Protein AF-A0A3A6JAX4-F1 (afdb_monomer_lite)

pLDDT: mean 79.58, std 10.14, range [49.03, 94.38]

Foldseek 3Di:
DVVVVVVLVVVCVVVVDPDSVVVVVCCVPVNDDDDDDCPVVVVVVVVLVVVVVVLVVVVVVVVVPDDDPPVVNVVVVVVSVVVVVVSVVVVVVVD

Structure (mmCIF, N/CA/C/O backbone):
data_AF-A0A3A6JAX4-F1
#
_entry.id   AF-A0A3A6JAX4-F1
#
loop_
_atom_site.group_PDB
_atom_site.id
_atom_site.type_symbol
_atom_site.label_atom_id
_atom_site.label_alt_id
_atom_site.label_comp_id
_atom_site.label_asym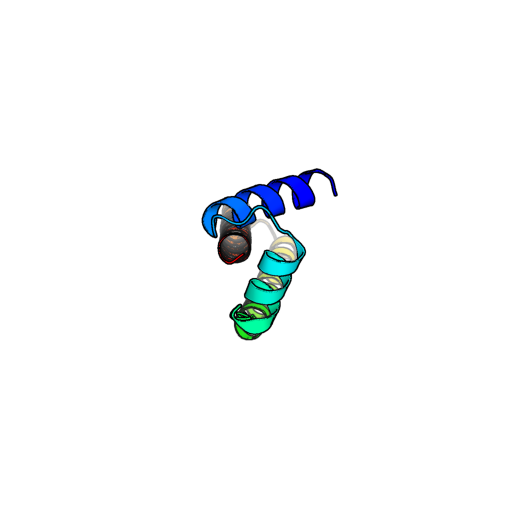_id
_atom_site.label_entity_id
_atom_site.label_seq_id
_atom_site.pdbx_PDB_ins_code
_atom_site.Cartn_x
_atom_site.Cartn_y
_atom_site.Cartn_z
_atom_site.occupancy
_atom_site.B_iso_or_equiv
_atom_site.auth_seq_id
_atom_site.auth_comp_id
_atom_site.auth_asym_id
_atom_site.auth_atom_id
_atom_site.pdbx_PDB_model_num
ATOM 1 N N . THR A 1 1 ? -1.355 7.766 20.975 1.00 93.06 1 THR A N 1
ATOM 2 C CA . THR A 1 1 ? -1.110 9.213 20.817 1.00 93.06 1 THR A CA 1
ATOM 3 C C . THR A 1 1 ? -2.361 10.001 21.194 1.00 93.06 1 THR A C 1
ATOM 5 O O . THR A 1 1 ? -3.415 9.392 21.396 1.00 93.06 1 THR A O 1
ATOM 8 N N . PRO A 1 2 ? -2.287 11.337 21.350 1.00 91.94 2 PRO A N 1
ATOM 9 C CA . PRO A 1 2 ? -3.472 12.173 21.541 1.00 91.94 2 PRO A CA 1
ATOM 10 C C . PRO A 1 2 ? -4.507 12.020 20.417 1.00 91.94 2 PRO A C 1
ATOM 12 O O . PRO A 1 2 ? -5.696 11.945 20.728 1.00 91.94 2 PRO A O 1
ATOM 15 N N . GLU A 1 3 ? -4.080 11.880 19.151 1.00 93.69 3 GLU A N 1
ATOM 16 C CA . GLU A 1 3 ? -5.013 11.657 18.034 1.00 93.69 3 GLU A CA 1
ATOM 17 C C . GLU A 1 3 ? -5.736 10.312 18.159 1.00 93.69 3 GLU A C 1
ATOM 19 O O . GLU A 1 3 ? -6.958 10.251 18.035 1.00 93.69 3 GLU A O 1
ATOM 24 N N . GLU A 1 4 ? -5.011 9.237 18.490 1.00 92.38 4 GLU A N 1
ATOM 25 C CA . GLU A 1 4 ? -5.617 7.917 18.711 1.00 92.38 4 GLU A CA 1
ATOM 26 C C . GLU A 1 4 ? -6.665 7.958 19.831 1.00 92.38 4 GLU A C 1
ATOM 28 O O . GLU A 1 4 ? -7.729 7.349 19.723 1.00 92.38 4 GLU A O 1
ATOM 33 N N . ARG A 1 5 ? -6.405 8.715 20.906 1.00 90.94 5 ARG A N 1
ATOM 34 C CA . ARG A 1 5 ? -7.330 8.839 22.042 1.00 90.94 5 ARG A CA 1
ATOM 35 C C . ARG A 1 5 ? -8.595 9.620 21.687 1.00 90.94 5 ARG A C 1
ATOM 37 O O . ARG A 1 5 ? -9.652 9.340 22.253 1.00 90.94 5 ARG A O 1
ATOM 44 N N . GLU A 1 6 ? -8.495 10.597 20.792 1.00 94.38 6 GLU A N 1
ATOM 45 C CA . GLU A 1 6 ? -9.652 11.322 20.263 1.00 94.38 6 GLU A CA 1
ATOM 46 C C . GLU A 1 6 ? -10.492 10.421 19.352 1.00 94.38 6 GLU A C 1
ATOM 48 O O . GLU A 1 6 ? -11.701 10.303 19.546 1.00 94.38 6 GLU A O 1
ATOM 53 N N . LEU A 1 7 ? -9.842 9.681 18.450 1.00 94.25 7 LEU A N 1
ATOM 54 C CA . LEU A 1 7 ? -10.510 8.728 17.565 1.00 94.25 7 LEU A CA 1
ATOM 55 C C . LEU A 1 7 ? -11.259 7.642 18.357 1.00 94.25 7 LEU A C 1
ATOM 57 O O . LEU A 1 7 ? -12.402 7.303 18.049 1.00 94.25 7 LEU A O 1
ATOM 61 N N . ILE A 1 8 ? -10.641 7.127 19.424 1.00 93.19 8 ILE A N 1
ATOM 62 C CA . ILE A 1 8 ? -11.279 6.179 20.344 1.00 93.19 8 ILE A CA 1
ATOM 63 C C . ILE A 1 8 ? -12.515 6.805 21.002 1.00 93.19 8 ILE A C 1
ATOM 65 O O . ILE A 1 8 ? -13.556 6.154 21.058 1.00 93.19 8 ILE A O 1
ATOM 69 N N . ARG A 1 9 ? -12.446 8.061 21.467 1.00 92.69 9 ARG A N 1
ATOM 70 C CA . ARG A 1 9 ? -13.597 8.755 22.075 1.00 92.69 9 ARG A CA 1
ATOM 71 C C . ARG A 1 9 ? -14.748 8.951 21.090 1.00 92.69 9 ARG A C 1
ATOM 73 O O . ARG A 1 9 ? -15.898 8.727 21.464 1.00 92.69 9 ARG A O 1
ATOM 80 N N . GLN A 1 10 ? -14.452 9.292 19.839 1.00 94.12 10 GLN A N 1
ATOM 81 C CA . GLN A 1 10 ? -15.463 9.385 18.784 1.00 94.12 10 GLN A CA 1
ATOM 82 C C . GLN A 1 10 ? -16.141 8.030 18.545 1.00 94.12 10 GLN A C 1
ATOM 84 O O . GLN A 1 10 ? -17.367 7.947 18.539 1.00 94.12 10 GLN A O 1
ATOM 89 N N . LYS A 1 11 ? -15.368 6.941 18.449 1.00 92.06 11 LYS A N 1
ATOM 90 C CA . LYS A 1 11 ? -15.924 5.585 18.298 1.00 92.06 11 LYS A CA 1
ATOM 91 C C . LYS A 1 11 ? -16.729 5.122 19.514 1.00 92.06 11 LYS A C 1
ATOM 93 O O . LYS A 1 11 ? -17.750 4.460 19.357 1.00 92.06 11 LYS A O 1
ATOM 98 N N . MET A 1 12 ? -16.318 5.501 20.723 1.00 93.62 12 MET A N 1
ATOM 99 C CA . MET A 1 12 ? -17.091 5.254 21.942 1.00 93.62 12 MET A CA 1
ATOM 100 C C . MET A 1 12 ? -18.455 5.953 21.912 1.00 93.62 12 MET A C 1
ATOM 102 O O . MET A 1 12 ? -19.452 5.367 22.339 1.00 93.62 12 MET A O 1
ATOM 106 N N . ALA A 1 13 ? -18.517 7.172 21.368 1.00 92.94 13 ALA A N 1
ATOM 107 C CA . ALA A 1 13 ? -19.768 7.909 21.217 1.00 92.94 13 ALA A CA 1
ATOM 108 C C . ALA A 1 13 ? -20.747 7.219 20.248 1.00 92.94 13 ALA A C 1
ATOM 110 O O . ALA A 1 13 ? -21.948 7.241 20.511 1.00 92.94 13 ALA A O 1
ATOM 111 N N . LEU A 1 14 ? -20.249 6.545 19.200 1.00 90.12 14 LEU A N 1
ATOM 112 C CA . LEU A 1 14 ? -21.072 5.749 18.270 1.00 90.12 14 LEU A CA 1
ATOM 113 C C . LEU A 1 14 ? -21.753 4.551 18.951 1.00 90.12 14 LEU A C 1
ATOM 115 O O . LEU A 1 14 ? -22.841 4.152 18.558 1.00 90.12 14 LEU A O 1
ATOM 119 N N . LEU A 1 15 ? -21.126 3.993 19.989 1.00 86.62 15 LEU A N 1
ATOM 120 C CA . LEU A 1 15 ? -21.686 2.930 20.836 1.00 86.62 15 LEU A CA 1
ATOM 121 C C . LEU A 1 15 ? -22.402 3.484 22.079 1.00 86.62 15 LEU A C 1
ATOM 123 O O . LEU A 1 15 ? -22.721 2.727 22.995 1.00 86.62 15 LEU A O 1
ATOM 127 N N . HIS A 1 16 ? -22.610 4.804 22.136 1.00 90.56 16 HIS A N 1
ATOM 128 C CA . HIS A 1 16 ? -23.246 5.523 23.241 1.00 90.56 16 HIS A CA 1
ATOM 129 C C . HIS A 1 16 ? -22.663 5.198 24.628 1.00 90.56 16 HIS A C 1
ATOM 131 O O . HIS A 1 16 ? -23.360 5.258 25.641 1.00 90.56 16 HIS A O 1
ATOM 137 N N . THR A 1 17 ? -21.366 4.883 24.700 1.00 89.25 17 THR A N 1
ATOM 138 C CA . THR A 1 17 ? -20.688 4.544 25.955 1.00 89.25 17 THR A CA 1
ATOM 139 C C . THR A 1 17 ? -19.681 5.613 26.350 1.00 89.25 17 THR A C 1
ATOM 141 O O . THR A 1 17 ? -18.896 6.102 25.544 1.00 89.25 17 THR A O 1
ATOM 144 N N . ARG A 1 18 ? -19.672 5.962 27.638 1.00 90.62 18 ARG A N 1
ATOM 145 C CA . ARG A 1 18 ? -18.641 6.820 28.248 1.00 90.62 18 ARG A CA 1
ATOM 146 C C . ARG A 1 18 ? -17.565 6.006 28.968 1.00 90.62 18 ARG A C 1
ATOM 148 O O . ARG A 1 18 ? -16.560 6.560 29.400 1.00 90.62 18 ARG A O 1
ATOM 155 N N . ASN A 1 19 ? -17.768 4.692 29.095 1.00 93.44 19 ASN A N 1
ATOM 156 C CA . ASN A 1 19 ? -16.870 3.787 29.798 1.00 93.44 19 ASN A CA 1
ATOM 157 C C . ASN A 1 19 ? -15.943 3.083 28.800 1.00 93.44 19 ASN A C 1
ATOM 159 O O . ASN A 1 19 ? -16.379 2.233 28.018 1.00 93.44 19 ASN A O 1
ATOM 163 N N . PHE A 1 20 ? -14.654 3.424 28.858 1.00 93.25 20 PHE A N 1
ATOM 164 C CA . PHE A 1 20 ? -13.639 2.841 27.982 1.00 93.25 20 PHE A CA 1
ATOM 165 C C . PHE A 1 20 ? -13.511 1.327 28.171 1.00 93.25 20 PHE A C 1
ATOM 167 O O . PHE A 1 20 ? -13.420 0.605 27.187 1.00 93.25 20 PHE A O 1
ATOM 174 N N . SER A 1 21 ? -13.578 0.822 29.404 1.00 93.62 21 SER A N 1
ATOM 175 C CA . SER A 1 21 ? -13.481 -0.617 29.678 1.00 93.62 21 SER A CA 1
ATOM 176 C C . SER A 1 21 ? -14.647 -1.399 29.070 1.00 93.62 21 SER A C 1
ATOM 178 O O . SER A 1 21 ? -14.453 -2.505 28.569 1.00 93.62 21 SER A O 1
ATOM 180 N N . ALA A 1 22 ? -15.852 -0.821 29.074 1.00 91.12 22 ALA A N 1
ATOM 181 C CA . ALA A 1 22 ? -17.018 -1.418 28.423 1.00 91.12 22 ALA A CA 1
ATOM 182 C C . ALA A 1 22 ? -16.881 -1.400 26.892 1.00 91.12 22 ALA A C 1
ATOM 184 O O . ALA A 1 22 ? -17.143 -2.411 26.243 1.00 91.12 22 ALA A O 1
ATOM 185 N N . TYR A 1 23 ? -16.409 -0.283 26.326 1.00 92.81 23 TYR A N 1
ATOM 186 C CA . TYR A 1 23 ? -16.109 -0.166 24.896 1.00 92.81 23 TYR A CA 1
ATOM 187 C C . TYR A 1 23 ? -15.042 -1.171 24.448 1.00 92.81 23 TYR A C 1
ATOM 189 O O . TYR A 1 23 ? -15.251 -1.905 23.489 1.00 92.81 23 TYR A O 1
ATOM 197 N N . ALA A 1 24 ? -13.923 -1.250 25.169 1.00 91.75 24 ALA A N 1
ATOM 198 C CA . ALA A 1 24 ? -12.830 -2.159 24.857 1.00 91.75 24 ALA A CA 1
ATOM 199 C C . ALA A 1 24 ? -13.304 -3.614 24.896 1.00 91.75 24 ALA A C 1
ATOM 201 O O . ALA A 1 24 ? -13.064 -4.355 23.954 1.00 91.75 24 ALA A O 1
ATOM 202 N N . ARG A 1 25 ? -14.053 -4.011 25.931 1.00 92.19 25 ARG A N 1
ATOM 203 C CA . ARG A 1 25 ? -14.603 -5.368 26.029 1.00 92.19 25 ARG A CA 1
ATOM 204 C C . ARG A 1 25 ? -15.541 -5.696 24.864 1.00 92.19 25 ARG A C 1
ATOM 206 O O . ARG A 1 25 ? -15.411 -6.764 24.282 1.00 92.19 25 ARG A O 1
ATOM 213 N N . LYS A 1 26 ? -16.435 -4.771 24.496 1.00 89.38 26 LYS A N 1
ATOM 214 C CA . LYS A 1 26 ? -17.329 -4.905 23.333 1.00 89.3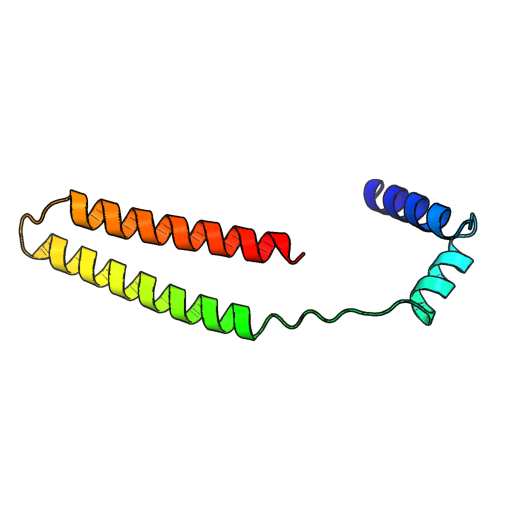8 26 LYS A CA 1
ATOM 215 C C . LYS A 1 26 ? -16.525 -5.108 22.046 1.00 89.38 26 LYS A C 1
ATOM 217 O O . LYS A 1 26 ? -16.784 -6.047 21.311 1.00 89.38 26 LYS A O 1
ATOM 222 N N . MET A 1 27 ? -15.516 -4.274 21.803 1.00 90.38 27 MET A N 1
ATOM 223 C CA . MET A 1 27 ? -14.696 -4.345 20.589 1.00 90.38 27 MET A CA 1
ATOM 224 C C . MET A 1 27 ? -13.781 -5.572 20.537 1.00 90.38 27 MET A C 1
ATOM 226 O O . MET A 1 27 ? -13.509 -6.068 19.452 1.00 90.38 27 MET A O 1
ATOM 230 N N . LEU A 1 28 ? -13.298 -6.056 21.682 1.00 88.69 28 LEU A N 1
ATOM 231 C CA . LEU A 1 28 ? -12.421 -7.227 21.756 1.00 88.69 28 LEU A CA 1
ATOM 232 C C . LEU A 1 28 ? -13.184 -8.554 21.644 1.00 88.69 28 LEU A C 1
ATOM 234 O O . LEU A 1 28 ? -12.593 -9.540 21.222 1.00 88.69 28 LEU A O 1
ATOM 238 N N . ILE A 1 29 ? -14.461 -8.585 22.040 1.00 88.75 29 ILE A N 1
ATOM 239 C CA . ILE A 1 29 ? -15.304 -9.790 21.991 1.00 88.75 29 ILE A CA 1
ATOM 240 C C . ILE A 1 29 ? -16.136 -9.834 20.704 1.00 88.75 29 ILE A C 1
ATOM 242 O O . ILE A 1 29 ? -16.145 -10.854 20.025 1.00 88.75 29 ILE A O 1
ATOM 246 N N . ASP A 1 30 ? -16.812 -8.732 20.363 1.00 84.56 30 ASP A N 1
ATOM 247 C CA . ASP A 1 30 ? -17.759 -8.674 19.238 1.00 84.56 30 ASP A CA 1
ATOM 248 C C . ASP A 1 30 ? -17.124 -8.110 17.954 1.00 84.56 30 ASP A C 1
ATOM 250 O O . ASP A 1 30 ? -17.758 -8.084 16.899 1.00 84.56 30 ASP A O 1
ATOM 254 N N . GLY A 1 31 ? -15.900 -7.581 18.035 1.00 77.38 31 GLY A N 1
ATOM 255 C CA . GLY A 1 31 ? -15.215 -7.011 16.881 1.00 77.38 31 GLY A CA 1
ATOM 256 C C . GLY A 1 31 ? -14.838 -8.085 15.866 1.00 77.38 31 GLY A C 1
ATOM 257 O O . GLY A 1 31 ? -14.220 -9.089 16.208 1.00 77.38 31 GLY A O 1
ATOM 258 N N . TYR A 1 32 ? -15.154 -7.850 14.595 1.00 79.31 32 TYR A N 1
ATOM 259 C CA . TYR A 1 32 ? -14.664 -8.688 13.505 1.00 79.31 32 TYR A CA 1
ATOM 260 C C . TYR A 1 32 ? -13.243 -8.268 13.130 1.00 79.31 32 TYR A C 1
ATOM 262 O O . TYR A 1 32 ? -12.987 -7.098 12.833 1.00 79.31 32 TYR A O 1
ATOM 270 N N . VAL A 1 33 ? -12.318 -9.227 13.117 1.00 77.31 33 VAL A N 1
ATOM 271 C CA . VAL A 1 33 ? -10.979 -9.027 12.556 1.00 77.31 33 VAL A CA 1
ATOM 272 C C . VAL A 1 33 ? -11.055 -9.308 11.062 1.00 77.31 33 VAL A C 1
ATOM 274 O O . VAL A 1 33 ? -11.242 -10.449 10.645 1.00 77.31 33 VAL A O 1
ATOM 277 N N . VAL A 1 34 ? -10.910 -8.264 10.250 1.00 81.69 34 VAL A N 1
ATOM 278 C CA . VAL A 1 34 ? -10.796 -8.413 8.798 1.00 81.69 34 VAL A CA 1
ATOM 279 C C . VAL A 1 34 ? -9.331 -8.659 8.464 1.00 81.69 34 VAL A C 1
ATOM 281 O O . VAL A 1 34 ? -8.501 -7.758 8.580 1.00 81.69 34 VAL A O 1
ATOM 284 N N . HIS A 1 35 ? -9.007 -9.886 8.064 1.00 77.81 35 HIS A N 1
ATOM 285 C CA . HIS A 1 35 ? -7.697 -10.193 7.505 1.00 77.81 35 HIS A CA 1
ATOM 286 C C . HIS A 1 35 ? -7.721 -9.901 6.005 1.00 77.81 35 HIS A C 1
ATOM 288 O O . HIS A 1 35 ? -8.322 -10.646 5.232 1.00 77.81 35 HIS A O 1
ATOM 294 N N . ILE A 1 36 ? -7.079 -8.811 5.590 1.00 77.94 36 ILE A N 1
ATOM 295 C CA . ILE A 1 36 ? -6.894 -8.513 4.170 1.00 77.94 36 ILE A CA 1
ATOM 296 C C . ILE A 1 36 ? -5.668 -9.294 3.697 1.00 77.94 36 ILE A C 1
ATOM 298 O O . ILE A 1 36 ? -4.528 -8.904 3.959 1.00 77.94 36 ILE A O 1
ATOM 302 N N . ASP A 1 37 ? -5.904 -10.417 3.021 1.00 78.31 37 ASP A N 1
ATOM 303 C CA . ASP A 1 37 ? -4.837 -11.135 2.335 1.00 78.31 37 ASP A CA 1
ATOM 304 C C . ASP A 1 37 ? -4.433 -10.359 1.073 1.00 78.31 37 ASP A C 1
ATOM 306 O O . ASP A 1 37 ? -5.233 -10.135 0.169 1.00 78.31 37 ASP A O 1
ATOM 310 N N . THR A 1 38 ? -3.180 -9.907 1.037 1.00 81.12 38 THR A N 1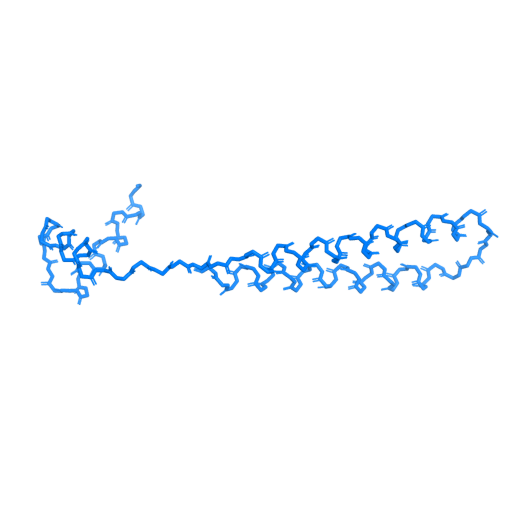
ATOM 311 C CA . THR A 1 38 ? -2.615 -9.122 -0.072 1.00 81.12 38 THR A CA 1
ATOM 312 C C . THR A 1 38 ? -1.584 -9.914 -0.872 1.00 81.12 38 THR A C 1
ATOM 314 O O . THR A 1 38 ? -0.842 -9.340 -1.672 1.00 81.12 38 THR A O 1
ATOM 317 N N . THR A 1 39 ? -1.505 -11.231 -0.666 1.00 82.81 39 THR A N 1
ATOM 318 C CA . THR A 1 39 ? -0.485 -12.091 -1.280 1.00 82.81 39 THR A CA 1
ATOM 319 C C . THR A 1 39 ? -0.520 -12.022 -2.808 1.00 82.81 39 THR A C 1
ATOM 321 O O . THR A 1 39 ? 0.523 -11.799 -3.430 1.00 82.81 39 THR A O 1
ATOM 324 N N . ASP A 1 40 ? -1.709 -12.069 -3.408 1.00 75.19 40 ASP A N 1
ATOM 325 C CA . ASP A 1 40 ? -1.883 -11.987 -4.865 1.00 75.19 40 ASP A CA 1
ATOM 326 C C . ASP A 1 40 ? -1.454 -10.630 -5.432 1.00 75.19 40 ASP A C 1
ATOM 328 O O . ASP A 1 40 ? -0.821 -10.546 -6.486 1.00 75.19 40 ASP A O 1
ATOM 332 N N . ILE A 1 41 ? -1.708 -9.550 -4.690 1.00 79.69 41 ILE A N 1
ATOM 333 C CA . ILE A 1 41 ? -1.299 -8.198 -5.085 1.00 79.69 41 ILE A CA 1
ATOM 334 C C . ILE A 1 41 ? 0.233 -8.076 -5.075 1.00 79.69 41 ILE A C 1
ATOM 336 O O . ILE A 1 41 ? 0.828 -7.444 -5.957 1.00 79.69 41 ILE A O 1
ATOM 340 N N . ARG A 1 42 ? 0.904 -8.707 -4.103 1.00 75.12 42 ARG A N 1
ATOM 341 C CA . ARG A 1 42 ? 2.374 -8.739 -4.043 1.00 75.12 42 ARG A CA 1
ATOM 342 C C . ARG A 1 42 ? 2.953 -9.554 -5.198 1.00 75.12 42 ARG A C 1
ATOM 344 O O . ARG A 1 42 ? 3.927 -9.108 -5.805 1.00 75.12 42 ARG A O 1
ATOM 351 N N . ALA A 1 43 ? 2.336 -10.686 -5.538 1.00 77.25 43 ALA A N 1
ATOM 352 C CA . ALA A 1 43 ? 2.729 -11.497 -6.688 1.00 77.25 43 ALA A CA 1
ATOM 353 C C . ALA A 1 43 ? 2.584 -10.719 -8.007 1.00 77.25 43 ALA A C 1
ATOM 355 O O . ALA A 1 43 ? 3.529 -10.643 -8.791 1.00 77.25 43 ALA A O 1
ATOM 356 N N . GLN A 1 44 ? 1.453 -10.042 -8.211 1.00 76.19 44 GLN A N 1
ATOM 357 C CA . GLN A 1 44 ? 1.225 -9.220 -9.399 1.00 76.19 44 GLN A CA 1
ATOM 358 C C . GLN A 1 44 ? 2.230 -8.061 -9.512 1.00 76.19 44 GLN A C 1
ATOM 360 O O . GLN A 1 44 ? 2.737 -7.766 -10.595 1.00 76.19 44 GLN A O 1
ATOM 365 N N . THR A 1 45 ? 2.565 -7.422 -8.390 1.00 80.06 45 THR A N 1
ATOM 366 C CA . THR A 1 45 ? 3.569 -6.346 -8.350 1.00 80.06 45 THR A CA 1
ATOM 367 C C . THR A 1 45 ? 4.958 -6.852 -8.749 1.00 80.06 45 THR A C 1
ATOM 369 O O . THR A 1 45 ? 5.677 -6.166 -9.476 1.00 80.06 45 THR A O 1
ATOM 372 N N . ALA A 1 46 ? 5.330 -8.066 -8.334 1.00 77.12 46 ALA A N 1
ATOM 373 C CA . ALA A 1 46 ? 6.598 -8.676 -8.721 1.00 77.12 46 ALA A CA 1
ATOM 374 C C . ALA A 1 46 ? 6.679 -8.938 -10.237 1.00 77.12 46 ALA A C 1
ATOM 376 O O . ALA A 1 46 ? 7.714 -8.670 -10.850 1.00 77.12 46 ALA A O 1
ATOM 377 N N . GLU A 1 47 ? 5.593 -9.397 -10.866 1.00 77.75 47 GLU A N 1
ATOM 378 C CA . GLU A 1 47 ? 5.547 -9.592 -12.323 1.00 77.75 47 GLU A CA 1
ATOM 379 C C . GLU A 1 47 ? 5.650 -8.267 -13.092 1.00 77.75 47 GLU A C 1
ATOM 381 O O . GLU A 1 47 ? 6.424 -8.152 -14.046 1.00 77.75 47 GLU A O 1
ATOM 386 N N . LEU A 1 48 ? 4.964 -7.218 -12.632 1.00 81.56 48 LEU A N 1
ATOM 387 C CA . LEU A 1 48 ? 5.088 -5.878 -13.218 1.00 81.56 48 LEU A CA 1
ATOM 388 C C . LEU A 1 48 ? 6.508 -5.313 -13.082 1.00 81.56 48 LEU A C 1
ATOM 390 O O . LEU A 1 48 ? 7.023 -4.686 -14.012 1.00 81.56 48 LEU A O 1
ATOM 394 N N . GLN A 1 49 ? 7.184 -5.575 -11.961 1.00 76.12 49 GLN A N 1
ATOM 395 C CA . GLN A 1 49 ? 8.579 -5.183 -11.780 1.00 76.12 49 GLN A CA 1
ATOM 396 C C . GLN A 1 49 ? 9.502 -5.882 -12.790 1.00 76.12 49 GLN A C 1
ATOM 398 O O . GLN A 1 49 ? 10.380 -5.227 -13.357 1.00 76.12 49 GLN A O 1
ATOM 403 N N . LYS A 1 50 ? 9.293 -7.177 -13.069 1.00 74.19 50 LYS A N 1
ATOM 404 C CA . LYS A 1 50 ? 10.054 -7.911 -14.099 1.00 74.19 50 LYS A CA 1
ATOM 405 C C . LYS A 1 50 ? 9.864 -7.294 -15.485 1.00 74.19 50 LYS A C 1
ATOM 407 O O . LYS A 1 50 ? 10.843 -7.104 -16.206 1.00 74.19 50 LYS A O 1
ATOM 412 N N . ILE A 1 51 ? 8.634 -6.906 -15.830 1.00 78.50 51 ILE A N 1
ATOM 413 C CA . ILE A 1 51 ? 8.343 -6.189 -17.081 1.00 78.50 51 ILE A CA 1
ATOM 414 C C . ILE A 1 51 ? 9.109 -4.860 -17.126 1.00 78.50 51 ILE A C 1
ATOM 416 O O . ILE A 1 51 ? 9.796 -4.585 -18.108 1.00 78.50 51 ILE A O 1
ATOM 420 N N . GLY A 1 52 ? 9.072 -4.066 -16.051 1.00 80.06 52 GLY A N 1
ATOM 421 C CA . GLY A 1 52 ? 9.810 -2.802 -15.969 1.00 80.06 52 GLY A CA 1
ATOM 422 C C . GLY A 1 52 ? 11.327 -2.965 -16.138 1.00 80.06 52 GLY A C 1
ATOM 423 O O . GLY A 1 52 ? 11.965 -2.170 -16.832 1.00 80.06 52 GLY A O 1
ATOM 424 N N . VAL A 1 53 ? 11.909 -4.022 -15.564 1.00 77.00 53 VAL A N 1
ATOM 425 C CA . VAL A 1 53 ? 13.333 -4.359 -15.738 1.00 77.00 53 VAL A CA 1
ATOM 426 C C . VAL A 1 53 ? 13.645 -4.696 -17.198 1.00 77.00 53 VAL A C 1
ATOM 428 O O . VAL A 1 53 ? 14.602 -4.146 -17.746 1.00 77.00 53 VAL A O 1
ATOM 431 N N . ASN A 1 54 ? 12.827 -5.529 -17.845 1.00 72.69 54 ASN A N 1
ATOM 432 C CA . ASN A 1 54 ? 13.007 -5.897 -19.253 1.00 72.69 54 ASN A CA 1
ATOM 433 C C . ASN A 1 54 ? 12.894 -4.677 -20.179 1.00 72.69 54 ASN A C 1
ATOM 435 O O . ASN A 1 54 ? 13.740 -4.480 -21.051 1.00 72.69 54 ASN A O 1
ATOM 439 N N . VAL A 1 55 ? 11.912 -3.802 -19.945 1.00 76.75 55 VAL A N 1
ATOM 440 C CA . VAL A 1 55 ? 11.746 -2.539 -20.684 1.00 76.75 55 VAL A CA 1
ATOM 441 C C . VAL A 1 55 ? 12.984 -1.649 -20.544 1.00 76.75 55 VAL A C 1
ATOM 443 O O . VAL A 1 55 ? 13.485 -1.111 -21.532 1.00 76.75 55 VAL A O 1
ATOM 446 N N . ASN A 1 56 ? 13.535 -1.528 -19.336 1.00 77.81 56 ASN A N 1
ATOM 447 C CA . ASN A 1 56 ? 14.738 -0.731 -19.106 1.00 77.81 56 ASN A CA 1
ATOM 448 C C . ASN A 1 56 ? 15.978 -1.322 -19.802 1.00 77.81 56 ASN A C 1
ATOM 450 O O . ASN A 1 56 ? 16.812 -0.578 -20.319 1.00 77.81 56 ASN A O 1
ATOM 454 N N . GLN A 1 57 ? 16.100 -2.652 -19.849 1.00 69.75 57 GLN A N 1
ATOM 455 C CA . GLN A 1 57 ? 17.163 -3.326 -20.600 1.00 69.75 57 GLN A CA 1
ATOM 456 C C . GLN A 1 57 ? 17.038 -3.075 -22.107 1.00 69.75 57 GLN A C 1
ATOM 458 O O . GLN A 1 57 ? 18.042 -2.772 -22.753 1.00 69.75 57 GLN A O 1
ATOM 463 N N . ILE A 1 58 ? 15.819 -3.125 -22.655 1.00 68.06 58 ILE A N 1
ATOM 464 C CA . ILE A 1 58 ? 15.545 -2.796 -24.060 1.00 68.06 58 ILE A CA 1
ATOM 465 C C . ILE A 1 58 ? 15.934 -1.343 -24.346 1.00 68.06 58 ILE A C 1
ATOM 467 O O . ILE A 1 58 ? 16.688 -1.095 -25.282 1.00 68.06 58 ILE A O 1
ATOM 471 N N . ALA A 1 59 ? 15.526 -0.393 -23.500 1.00 72.12 59 ALA A N 1
ATOM 472 C CA . ALA A 1 59 ? 15.902 1.013 -23.651 1.00 72.12 59 ALA A CA 1
ATOM 473 C C . ALA A 1 59 ? 17.430 1.214 -23.635 1.00 72.12 59 ALA A C 1
ATOM 475 O O . ALA A 1 59 ? 17.967 1.947 -24.463 1.00 72.12 59 ALA A O 1
ATOM 476 N N . ARG A 1 60 ? 18.156 0.531 -22.736 1.00 74.75 60 ARG A N 1
ATOM 477 C CA . ARG A 1 60 ? 19.631 0.572 -22.703 1.00 74.75 60 ARG A CA 1
ATOM 478 C C . ARG A 1 60 ? 20.261 -0.009 -23.970 1.00 74.75 60 ARG A C 1
ATOM 480 O O . ARG A 1 60 ? 21.183 0.597 -24.505 1.00 74.75 60 ARG A O 1
ATOM 487 N N . ARG A 1 61 ? 19.764 -1.153 -24.452 1.00 68.38 61 ARG A N 1
ATOM 488 C CA . ARG A 1 61 ? 20.255 -1.802 -25.678 1.00 68.38 61 ARG A CA 1
ATOM 489 C C . ARG A 1 61 ? 20.003 -0.936 -26.912 1.00 68.38 61 ARG A C 1
ATOM 491 O O . ARG A 1 61 ? 20.894 -0.796 -27.743 1.00 68.38 61 ARG A O 1
ATOM 498 N N . LEU A 1 62 ? 18.834 -0.309 -26.998 1.00 64.19 62 LEU A N 1
ATOM 499 C CA . LEU A 1 62 ? 18.498 0.623 -28.074 1.00 64.19 62 LEU A CA 1
ATOM 500 C C . LEU A 1 62 ? 19.393 1.868 -28.043 1.00 64.19 62 LEU A C 1
ATOM 502 O O . LEU A 1 62 ? 19.960 2.220 -29.071 1.00 64.19 62 LEU A O 1
ATOM 506 N N . ASN A 1 63 ? 19.635 2.457 -26.866 1.00 65.81 63 ASN A N 1
ATOM 507 C CA . ASN A 1 63 ? 20.569 3.583 -26.723 1.00 65.81 63 ASN A CA 1
ATOM 508 C C . ASN A 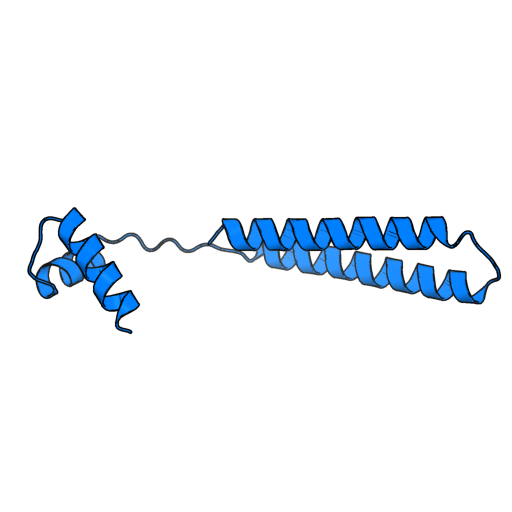1 63 ? 22.002 3.245 -27.183 1.00 65.81 63 ASN A C 1
ATOM 510 O O . ASN A 1 63 ? 22.744 4.143 -27.567 1.00 65.81 63 ASN A O 1
ATOM 514 N N . SER A 1 64 ? 22.403 1.969 -27.147 1.00 68.19 64 SER A N 1
ATOM 515 C CA . SER A 1 64 ? 23.726 1.519 -27.602 1.00 68.19 64 SER A CA 1
ATOM 516 C C . SER A 1 64 ? 23.837 1.231 -29.109 1.00 68.19 64 SER A C 1
ATOM 518 O O . SER A 1 64 ? 24.942 0.966 -29.574 1.00 68.19 64 SER A O 1
ATOM 520 N N . MET A 1 65 ? 22.737 1.278 -29.879 1.00 62.91 65 MET A N 1
ATOM 521 C CA . MET A 1 65 ? 22.699 0.882 -31.303 1.00 62.91 65 MET A CA 1
ATOM 522 C C . MET A 1 65 ? 22.548 2.043 -32.312 1.00 62.91 65 MET A C 1
ATOM 524 O O . MET A 1 65 ? 22.471 1.787 -33.510 1.00 62.91 65 MET A O 1
ATOM 528 N N . GLY A 1 66 ? 22.565 3.308 -31.875 1.00 61.28 66 GLY A N 1
ATOM 529 C CA . GLY A 1 66 ? 22.419 4.488 -32.751 1.00 61.28 66 GLY A CA 1
ATOM 530 C C . GLY A 1 66 ? 21.073 5.208 -32.575 1.00 61.28 66 GLY A C 1
ATOM 531 O O . GLY A 1 66 ? 20.256 4.767 -31.768 1.00 61.28 66 GLY A O 1
ATOM 532 N N . PRO A 1 67 ? 20.839 6.352 -33.253 1.00 60.09 67 PRO A N 1
ATOM 533 C CA . PRO A 1 67 ? 19.760 7.265 -32.887 1.00 60.09 67 PRO A CA 1
ATOM 534 C C . PRO A 1 67 ? 18.395 6.670 -33.249 1.00 60.09 67 PRO A C 1
ATOM 536 O O . PRO A 1 67 ? 18.024 6.614 -34.418 1.00 60.09 67 PRO A O 1
ATOM 539 N N . LEU A 1 68 ? 17.638 6.252 -32.235 1.00 62.03 68 LEU A N 1
ATOM 540 C CA . LEU A 1 68 ? 16.203 5.993 -32.346 1.00 62.03 68 LEU A CA 1
ATOM 541 C C . LEU A 1 68 ? 15.428 7.128 -31.672 1.00 62.03 68 LEU A C 1
ATOM 543 O O . LEU A 1 68 ? 15.931 7.744 -30.729 1.00 62.03 68 LEU A O 1
ATOM 547 N N . TYR A 1 69 ? 14.218 7.397 -32.170 1.00 63.81 69 TYR A N 1
ATOM 548 C CA . TYR A 1 69 ? 13.364 8.502 -31.742 1.00 63.81 69 TYR A CA 1
ATOM 549 C C . TYR A 1 69 ? 13.220 8.518 -30.216 1.00 63.81 69 TYR A C 1
ATOM 551 O O . TYR A 1 69 ? 12.576 7.668 -29.605 1.00 63.81 69 TYR A O 1
ATOM 559 N N . THR A 1 70 ? 13.830 9.526 -29.595 1.00 63.28 70 THR A N 1
ATOM 560 C CA . THR A 1 70 ? 13.776 9.816 -28.155 1.00 63.28 70 THR A CA 1
ATOM 561 C C . THR A 1 70 ? 12.348 9.857 -27.615 1.00 63.28 70 THR A C 1
ATOM 563 O O . THR A 1 70 ? 12.139 9.586 -26.431 1.00 63.28 70 THR A O 1
ATOM 566 N N . GLN A 1 71 ? 11.385 10.147 -28.490 1.00 63.28 71 GLN A N 1
ATOM 567 C CA . GLN A 1 71 ? 9.960 10.167 -28.202 1.00 63.28 71 GLN A CA 1
ATOM 568 C C . GLN A 1 71 ? 9.415 8.788 -27.801 1.00 63.28 71 GLN A C 1
ATOM 570 O O . GLN A 1 71 ? 8.810 8.682 -26.742 1.00 63.28 71 GLN A O 1
ATOM 575 N N . ASP A 1 72 ? 9.723 7.714 -28.536 1.00 63.09 72 ASP A N 1
ATOM 576 C CA . ASP A 1 72 ? 9.182 6.374 -28.242 1.00 63.09 72 ASP A CA 1
ATOM 577 C C . ASP A 1 72 ? 9.672 5.852 -26.880 1.00 63.09 72 ASP A C 1
ATOM 579 O O . ASP A 1 72 ? 8.943 5.225 -26.110 1.00 63.09 72 ASP A O 1
ATOM 583 N N . VAL A 1 73 ? 10.926 6.162 -26.534 1.00 70.19 73 VAL A N 1
ATOM 584 C CA . VAL A 1 73 ? 11.503 5.816 -25.227 1.00 70.19 73 VAL A CA 1
ATOM 585 C C . VAL A 1 73 ? 10.879 6.653 -24.108 1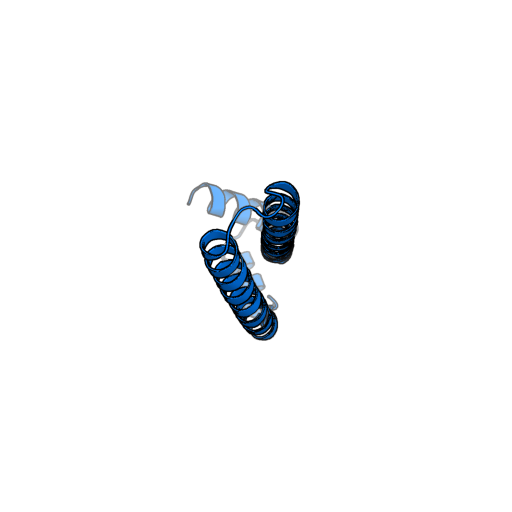.00 70.19 73 VAL A C 1
ATOM 587 O O . VAL A 1 73 ? 10.685 6.147 -22.998 1.00 70.19 73 VAL A O 1
ATOM 590 N N . ALA A 1 74 ? 10.580 7.927 -24.369 1.00 73.00 74 ALA A N 1
ATOM 591 C CA . ALA A 1 74 ? 9.900 8.796 -23.417 1.00 73.00 74 ALA A CA 1
ATOM 592 C C . ALA A 1 74 ? 8.459 8.327 -23.166 1.00 73.00 74 ALA A C 1
ATOM 594 O O . ALA A 1 74 ? 8.050 8.242 -22.007 1.00 73.00 74 ALA A O 1
ATOM 595 N N . ASP A 1 75 ? 7.742 7.929 -24.215 1.00 70.25 75 ASP A N 1
ATOM 596 C CA . ASP A 1 75 ? 6.356 7.467 -24.144 1.00 70.25 75 ASP A CA 1
ATOM 597 C C . ASP A 1 75 ? 6.247 6.148 -23.367 1.00 70.25 75 ASP A C 1
ATOM 599 O O . ASP A 1 75 ? 5.419 6.022 -22.462 1.00 70.25 75 ASP A O 1
ATOM 603 N N . ILE A 1 76 ? 7.158 5.195 -23.610 1.00 73.56 76 ILE A N 1
ATOM 604 C CA . ILE A 1 76 ? 7.219 3.936 -22.850 1.00 73.56 76 ILE A CA 1
ATOM 605 C C . ILE A 1 76 ? 7.521 4.197 -21.368 1.00 73.56 76 ILE A C 1
ATOM 607 O O . ILE A 1 76 ? 6.878 3.619 -20.487 1.00 73.56 76 ILE A O 1
ATOM 611 N N . LYS A 1 77 ? 8.482 5.080 -21.061 1.00 76.81 77 LYS A N 1
ATOM 612 C CA . LYS A 1 77 ? 8.787 5.458 -19.669 1.00 76.81 77 LYS A CA 1
ATOM 613 C C . LYS A 1 77 ? 7.599 6.152 -18.999 1.00 76.81 77 LYS A C 1
ATOM 615 O O . LYS A 1 77 ? 7.334 5.884 -17.827 1.00 76.81 77 LYS A O 1
ATOM 620 N N . GLY A 1 78 ? 6.885 7.007 -19.731 1.00 78.31 78 GLY A N 1
ATOM 621 C CA . GLY A 1 78 ? 5.684 7.698 -19.267 1.00 78.31 78 GLY A CA 1
ATOM 622 C C . GLY A 1 78 ? 4.549 6.731 -18.937 1.00 78.31 78 GLY A C 1
ATOM 623 O O . GLY A 1 78 ? 4.012 6.777 -17.830 1.00 78.31 78 GLY A O 1
ATOM 624 N N . ALA A 1 79 ? 4.243 5.798 -19.841 1.00 76.00 79 ALA A N 1
ATOM 625 C CA . ALA A 1 79 ? 3.235 4.763 -19.618 1.00 76.00 79 ALA A CA 1
ATOM 626 C C . ALA A 1 79 ? 3.580 3.887 -18.401 1.00 76.00 79 ALA A C 1
ATOM 628 O O . ALA A 1 79 ? 2.721 3.605 -17.564 1.00 76.00 79 ALA A O 1
ATOM 629 N N . LEU A 1 80 ? 4.857 3.520 -18.238 1.00 81.12 80 LEU A N 1
ATOM 630 C CA . LEU A 1 80 ? 5.311 2.754 -17.077 1.00 81.12 80 LEU A CA 1
ATOM 631 C C . LEU A 1 80 ? 5.123 3.539 -15.766 1.00 81.12 80 LEU A C 1
ATOM 633 O O . LEU A 1 80 ? 4.669 2.980 -14.768 1.00 81.12 80 LEU A O 1
ATOM 637 N N . ALA A 1 81 ? 5.436 4.838 -15.762 1.00 82.62 81 ALA A N 1
ATOM 638 C CA . ALA A 1 81 ? 5.246 5.699 -14.596 1.00 82.62 81 ALA A CA 1
ATOM 639 C C . ALA A 1 81 ? 3.763 5.839 -14.208 1.00 82.62 81 ALA A C 1
ATOM 641 O O . ALA A 1 81 ? 3.437 5.803 -13.019 1.00 82.62 81 ALA A O 1
ATOM 642 N N . GLN A 1 82 ? 2.863 5.936 -15.192 1.00 75.69 82 GLN A N 1
ATOM 643 C CA . GLN A 1 82 ? 1.416 5.969 -14.960 1.00 75.69 82 GLN A CA 1
ATOM 644 C C . GLN A 1 82 ? 0.912 4.669 -14.324 1.00 75.69 82 GLN A C 1
ATOM 646 O O . GLN A 1 82 ? 0.176 4.720 -13.339 1.00 75.69 82 GLN A O 1
ATOM 651 N N . ILE A 1 83 ? 1.367 3.510 -14.812 1.00 82.19 83 ILE A N 1
ATOM 652 C CA . ILE A 1 83 ? 1.033 2.201 -14.225 1.00 82.19 83 ILE A CA 1
ATOM 653 C C . ILE A 1 83 ? 1.475 2.134 -12.754 1.00 82.19 83 ILE A C 1
ATOM 655 O O . ILE A 1 83 ? 0.708 1.707 -11.890 1.00 82.19 83 ILE A O 1
ATOM 659 N N . TRP A 1 84 ? 2.682 2.617 -12.445 1.00 83.44 84 TRP A N 1
ATOM 660 C CA . TRP A 1 84 ? 3.200 2.668 -11.073 1.00 83.44 84 TRP A CA 1
ATOM 661 C C . TRP A 1 84 ? 2.375 3.564 -10.144 1.00 83.44 84 TRP A C 1
ATOM 663 O O . TRP A 1 84 ? 2.131 3.203 -8.988 1.00 83.44 84 TRP A O 1
ATOM 673 N N . GLN A 1 85 ? 1.945 4.734 -10.622 1.00 82.12 85 GLN A N 1
ATOM 674 C CA . GLN A 1 85 ? 1.078 5.617 -9.841 1.00 82.12 85 GLN A CA 1
ATOM 675 C C . GLN A 1 85 ? -0.294 4.990 -9.598 1.00 82.12 85 GLN A C 1
ATOM 677 O O . GLN A 1 85 ? -0.787 5.038 -8.470 1.00 82.12 85 GLN A O 1
ATOM 682 N N . LEU A 1 86 ? -0.874 4.350 -10.615 1.00 79.50 86 LEU A N 1
ATOM 683 C CA . LEU A 1 86 ? -2.168 3.685 -10.500 1.00 79.50 86 LEU A CA 1
ATOM 684 C C . LEU A 1 86 ? -2.119 2.537 -9.480 1.00 79.50 86 LEU A C 1
ATOM 686 O O . LEU A 1 86 ? -2.998 2.434 -8.627 1.00 79.50 86 LEU A O 1
ATOM 690 N N . GLN A 1 87 ? -1.055 1.727 -9.496 1.00 79.06 87 GLN A N 1
ATOM 691 C CA . GLN A 1 87 ? -0.848 0.689 -8.484 1.00 79.06 87 GLN A CA 1
ATOM 692 C C . GLN A 1 87 ? -0.739 1.267 -7.072 1.00 79.06 87 GLN A C 1
ATOM 694 O O . GLN A 1 87 ? -1.381 0.760 -6.154 1.00 79.06 87 GLN A O 1
ATOM 699 N N . ARG A 1 88 ? 0.048 2.335 -6.878 1.00 80.44 88 ARG A N 1
ATOM 700 C CA . ARG A 1 88 ? 0.149 2.993 -5.564 1.00 80.44 88 ARG A CA 1
ATOM 701 C C . ARG A 1 88 ? -1.196 3.508 -5.081 1.00 80.44 88 ARG A C 1
ATOM 703 O O . ARG A 1 88 ? -1.502 3.353 -3.904 1.00 80.44 88 ARG A O 1
ATOM 710 N N . TYR A 1 89 ? -1.980 4.098 -5.977 1.00 79.06 89 TYR A N 1
ATOM 711 C CA . TYR A 1 89 ? -3.313 4.583 -5.654 1.00 79.06 89 TYR A CA 1
ATOM 712 C C . TYR A 1 89 ? -4.222 3.440 -5.185 1.00 79.06 89 TYR A C 1
ATOM 714 O O . TYR A 1 89 ? -4.770 3.530 -4.089 1.00 79.06 89 TYR A O 1
ATOM 722 N N . ILE A 1 90 ? -4.294 2.336 -5.938 1.00 78.31 90 ILE A N 1
ATOM 723 C CA . ILE A 1 90 ? -5.090 1.148 -5.577 1.00 78.31 90 ILE A CA 1
ATOM 724 C C . ILE A 1 90 ? -4.640 0.559 -4.230 1.00 78.31 90 ILE A C 1
ATOM 726 O O . ILE A 1 90 ? -5.464 0.238 -3.381 1.00 78.31 90 ILE A O 1
ATOM 730 N N . LEU A 1 91 ? -3.329 0.467 -3.993 1.00 76.19 91 LEU A N 1
ATOM 731 C CA . LEU A 1 91 ? -2.779 -0.006 -2.717 1.00 76.19 91 LEU A CA 1
ATOM 732 C C . LEU A 1 91 ? -3.118 0.921 -1.543 1.00 76.19 91 LEU A C 1
ATOM 734 O O . LEU A 1 91 ? -3.272 0.459 -0.415 1.00 76.19 91 LEU A O 1
ATOM 738 N N . SER A 1 92 ? -3.208 2.228 -1.791 1.00 78.56 92 SER A N 1
ATOM 739 C CA . SER A 1 92 ? -3.564 3.212 -0.768 1.00 78.56 92 SER A CA 1
ATOM 740 C C . SER A 1 92 ? -5.066 3.287 -0.493 1.00 78.56 92 SER A C 1
ATOM 742 O O . SER A 1 92 ? -5.440 3.632 0.621 1.00 78.56 92 SER A O 1
ATOM 744 N N . SER A 1 93 ? -5.913 2.953 -1.472 1.00 71.06 93 SER A N 1
ATOM 745 C CA . SER A 1 93 ? -7.374 3.018 -1.350 1.00 71.06 93 SER A CA 1
ATOM 746 C C . SER A 1 93 ? -8.005 1.764 -0.738 1.00 71.06 93 SER A C 1
ATOM 748 O O . SER A 1 93 ? -9.179 1.796 -0.382 1.00 71.06 93 SER A O 1
ATOM 750 N N . GLN A 1 94 ? -7.243 0.672 -0.605 1.00 59.38 94 GLN A N 1
ATOM 751 C CA . GLN A 1 94 ? -7.661 -0.550 0.100 1.00 59.38 94 GLN A CA 1
ATOM 752 C C . GLN A 1 94 ? -7.208 -0.612 1.573 1.00 59.38 94 GLN A C 1
ATOM 754 O O . GLN A 1 94 ? -7.367 -1.647 2.219 1.00 59.38 94 GLN A O 1
ATOM 759 N N . ARG A 1 95 ? -6.639 0.479 2.102 1.00 49.03 95 ARG A N 1
ATOM 760 C CA . ARG A 1 95 ? -6.418 0.694 3.542 1.00 49.03 95 ARG A CA 1
ATOM 761 C C . ARG A 1 95 ? -7.599 1.426 4.160 1.00 49.03 95 ARG A C 1
ATOM 763 O O . ARG A 1 95 ? -7.916 1.095 5.323 1.00 49.03 95 ARG A O 1
#

Secondary structure (DSSP, 8-state):
-HHHHHHHHHHHHHTT---HHHHHHHHHHH--------HHHHHHHHHHHHHHHHHHHHHHHHHTSS---HHHHHHHHHHHHHHHHHHHHHHHHT-

Sequence (95 aa):
TPEER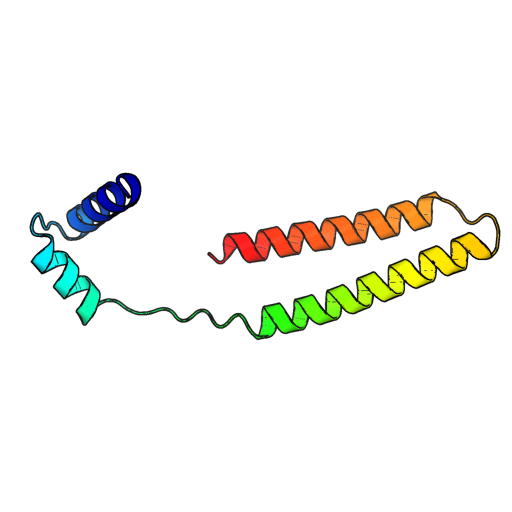ELIRQKMALLHTRNFSAYARKMLIDGYVVHIDTTDIRAQTAELQKIGVNVNQIARRLNSMGPLYTQDVADIKGALAQIWQLQRYILSSQR

Radius of gyration: 24.13 Å; chains: 1; bounding box: 47×24×63 Å